Protein AF-A0A8J5ISG7-F1 (afdb_monomer_lite)

Radius of gyration: 23.12 Å; chains: 1; bounding box: 32×23×83 Å

Secondary structure (DSSP, 8-state):
-PPPTT--PPPP------SPP---------HHHHHHHHHHHHTT--HHHHHHHH-TT--HHHHHHHHHHHHHHHHTHHHHHHHHHTTGGG--------

Sequence (98 aa):
MPRAPGQRQGRTRTTGTGKAPKRFLRVAVSYRFKRDVITFYAAPNTMDATVRKFFPLLSLKQLRVKKRQIYSWIKKRDLIEKKCAEGAAAHCKDREVA

Organism: NCBI:txid2496075

Foldseek 3Di:
DDDDPDPDDDPPDDPDDDDDDDPDADDWDFLLRLLVLLVVVVPVDDLVVSCCVSPVPDDPVVSVVVSVVNVVSNVCVVVSVVCVVVVSRRPTPHPDDD

pLDDT: mean 76.79, std 14.64, range [32.91, 92.88]

Structure (mmCIF, N/CA/C/O backbone):
data_AF-A0A8J5ISG7-F1
#
_entry.id   AF-A0A8J5ISG7-F1
#
loop_
_atom_site.group_PDB
_atom_site.id
_atom_site.type_symbol
_atom_site.label_atom_id
_atom_site.label_alt_id
_atom_site.label_comp_id
_atom_site.label_asym_id
_atom_site.label_entity_id
_atom_site.label_seq_id
_atom_site.pdbx_PDB_ins_code
_atom_site.Cartn_x
_atom_site.Cartn_y
_atom_site.Cartn_z
_atom_site.occupancy
_atom_site.B_iso_or_equiv
_atom_site.auth_seq_id
_atom_site.auth_comp_id
_atom_site.auth_asym_id
_atom_site.auth_atom_id
_atom_site.pdbx_PDB_model_num
ATOM 1 N N . MET A 1 1 ? 6.091 0.673 67.474 1.00 49.38 1 MET A N 1
ATOM 2 C CA . MET A 1 1 ? 7.409 1.031 66.903 1.00 49.38 1 MET A CA 1
ATOM 3 C C . MET A 1 1 ? 7.262 2.294 66.058 1.00 49.38 1 MET A C 1
ATOM 5 O O . MET A 1 1 ? 6.562 2.218 65.050 1.00 49.38 1 MET A O 1
ATOM 9 N N . PRO A 1 2 ? 7.822 3.452 66.452 1.00 51.12 2 PRO A N 1
ATOM 10 C CA . PRO A 1 2 ? 7.766 4.657 65.628 1.00 51.12 2 PRO A CA 1
ATOM 11 C C . PRO A 1 2 ? 8.801 4.562 64.493 1.00 51.12 2 PRO A C 1
ATOM 13 O O . PRO A 1 2 ? 9.893 4.029 64.684 1.00 51.12 2 PRO A O 1
ATOM 16 N N . ARG A 1 3 ? 8.437 5.008 63.285 1.00 56.12 3 ARG A N 1
ATOM 17 C CA . ARG A 1 3 ? 9.297 4.944 62.089 1.00 56.12 3 ARG A CA 1
ATOM 18 C C . ARG A 1 3 ? 10.219 6.166 62.015 1.00 56.12 3 ARG A C 1
ATOM 20 O O . ARG A 1 3 ? 9.824 7.260 62.405 1.00 56.12 3 ARG A O 1
ATOM 27 N N . ALA A 1 4 ? 11.430 5.958 61.498 1.00 51.03 4 ALA A N 1
ATOM 28 C CA . ALA A 1 4 ? 12.498 6.954 61.414 1.00 51.03 4 ALA A CA 1
ATOM 29 C C . ALA A 1 4 ? 12.167 8.147 60.482 1.00 51.03 4 ALA A C 1
ATOM 31 O O . ALA A 1 4 ? 11.505 7.958 59.453 1.00 51.03 4 ALA A O 1
ATOM 32 N N . PRO A 1 5 ? 12.661 9.364 60.787 1.00 49.00 5 PRO A N 1
ATOM 33 C CA . PRO A 1 5 ? 12.469 10.542 59.948 1.00 49.00 5 PRO A CA 1
ATOM 34 C C . PRO A 1 5 ? 13.349 10.430 58.695 1.00 49.00 5 PRO A C 1
ATOM 36 O O . PRO A 1 5 ? 14.573 10.459 58.775 1.00 49.00 5 PRO A O 1
ATOM 39 N N . GLY A 1 6 ? 12.726 10.258 57.525 1.00 57.59 6 GLY A N 1
ATOM 40 C CA . GLY A 1 6 ? 13.454 10.140 56.253 1.00 57.59 6 GLY A CA 1
ATOM 41 C C . GLY A 1 6 ? 12.767 9.323 55.157 1.00 57.59 6 GLY A C 1
ATOM 42 O O . GLY A 1 6 ? 13.199 9.378 54.006 1.00 57.59 6 GLY A O 1
ATOM 43 N N . GLN A 1 7 ? 11.673 8.607 55.451 1.00 60.28 7 GLN A N 1
ATOM 44 C CA . GLN A 1 7 ? 10.864 7.975 54.403 1.00 60.28 7 GLN A CA 1
ATOM 45 C C . GLN A 1 7 ? 10.086 9.039 53.619 1.00 60.28 7 GLN A C 1
ATOM 47 O O . GLN A 1 7 ? 8.946 9.371 53.934 1.00 60.28 7 GLN A O 1
ATOM 52 N N . ARG A 1 8 ? 10.718 9.578 52.571 1.00 57.44 8 ARG A N 1
ATOM 53 C CA . ARG A 1 8 ? 10.042 10.361 51.536 1.00 57.44 8 ARG A CA 1
ATOM 54 C C . ARG A 1 8 ? 8.952 9.484 50.923 1.00 57.44 8 ARG A C 1
ATOM 56 O O . ARG A 1 8 ? 9.253 8.501 50.248 1.00 57.44 8 ARG A O 1
ATOM 63 N N . GLN A 1 9 ? 7.695 9.824 51.195 1.00 60.06 9 GLN A N 1
ATOM 64 C CA . GLN A 1 9 ? 6.533 9.252 50.525 1.00 60.06 9 GLN A CA 1
ATOM 65 C C . GLN A 1 9 ? 6.780 9.276 49.014 1.00 60.06 9 GLN A C 1
ATOM 67 O O . GLN A 1 9 ? 6.952 10.338 48.414 1.00 60.06 9 GLN A O 1
ATOM 72 N N . GLY A 1 10 ? 6.832 8.093 48.398 1.00 67.44 10 GLY A N 1
ATOM 73 C CA . GLY A 1 10 ? 6.735 7.989 46.949 1.00 67.44 10 GLY A CA 1
ATOM 74 C C . GLY A 1 10 ? 5.461 8.689 46.471 1.00 67.44 10 GLY A C 1
ATOM 75 O O . GLY A 1 10 ? 4.489 8.803 47.218 1.00 67.44 10 GLY A O 1
ATOM 76 N N . ARG A 1 11 ? 5.476 9.182 45.228 1.00 65.69 11 ARG A N 1
ATOM 77 C CA . ARG A 1 11 ? 4.377 9.959 44.638 1.00 65.69 11 ARG A CA 1
ATOM 78 C C . ARG A 1 11 ? 3.033 9.262 44.871 1.00 65.69 11 ARG A C 1
ATOM 80 O O . ARG A 1 11 ? 2.818 8.159 44.370 1.00 65.69 11 ARG A O 1
ATOM 87 N N . THR A 1 12 ? 2.131 9.921 45.595 1.00 63.84 12 THR A N 1
ATOM 88 C CA . THR A 1 12 ? 0.766 9.443 45.828 1.00 63.84 12 THR A CA 1
ATOM 89 C C . THR A 1 12 ? 0.110 9.140 44.482 1.00 63.84 12 THR A C 1
ATOM 91 O O . THR A 1 12 ? -0.038 10.034 43.646 1.00 63.84 12 THR A O 1
ATOM 94 N N . ARG A 1 13 ? -0.243 7.869 44.233 1.00 61.00 13 ARG A N 1
ATOM 95 C CA . ARG A 1 13 ? -1.024 7.485 43.049 1.00 61.00 13 ARG A CA 1
ATOM 96 C C . ARG A 1 13 ? -2.401 8.116 43.201 1.00 61.00 13 ARG A C 1
ATOM 98 O O . ARG A 1 13 ? -3.185 7.680 44.034 1.00 61.00 13 ARG A O 1
ATOM 105 N N . THR A 1 14 ? -2.677 9.151 42.416 1.00 63.91 14 THR A N 1
ATOM 106 C CA . THR A 1 14 ? -4.008 9.749 42.326 1.00 63.91 14 THR A CA 1
ATOM 107 C C . THR A 1 14 ? -4.961 8.676 41.812 1.00 63.91 14 THR A C 1
ATOM 109 O O . THR A 1 14 ? -4.795 8.175 40.698 1.00 63.91 14 THR A O 1
ATOM 112 N 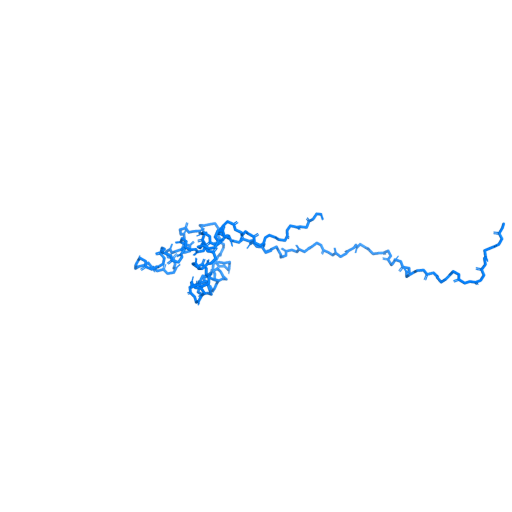N . THR A 1 15 ? -5.910 8.263 42.646 1.00 56.59 15 THR A N 1
ATOM 113 C CA . THR A 1 15 ? -6.956 7.307 42.294 1.00 56.59 15 THR A CA 1
ATOM 114 C C . THR A 1 15 ? -7.858 7.960 41.250 1.00 56.59 15 THR A C 1
ATOM 116 O O . THR A 1 15 ? -8.759 8.726 41.567 1.00 56.59 15 THR A O 1
ATOM 119 N N . GLY A 1 16 ? -7.562 7.704 39.982 1.00 63.34 16 GLY A N 1
ATOM 120 C CA . GLY A 1 16 ? -8.422 7.995 38.847 1.00 63.34 16 GLY A CA 1
ATOM 121 C C . GLY A 1 16 ? -8.494 6.748 37.981 1.00 63.34 16 GLY A C 1
ATOM 122 O O . GLY A 1 16 ? -7.521 5.989 37.909 1.00 63.34 16 GLY A O 1
ATOM 123 N N . THR A 1 17 ? -9.635 6.517 37.330 1.00 63.84 17 THR A N 1
ATOM 124 C CA . THR A 1 17 ? -9.726 5.537 36.241 1.00 63.84 17 THR A CA 1
ATOM 125 C C . THR A 1 17 ? -8.559 5.794 35.294 1.00 63.84 17 THR A C 1
ATOM 127 O O . THR A 1 17 ? -8.393 6.921 34.827 1.00 63.84 17 THR A O 1
ATOM 130 N N . GLY A 1 18 ? -7.696 4.791 35.117 1.00 68.88 18 GLY A N 1
ATOM 131 C CA . GLY A 1 18 ? -6.395 4.943 34.472 1.00 68.88 18 GLY A CA 1
ATOM 132 C C . GLY A 1 18 ? -6.457 5.496 33.045 1.00 68.88 18 GLY A C 1
ATOM 133 O O . GLY A 1 18 ? -7.511 5.799 32.491 1.00 68.88 18 GLY A O 1
ATOM 134 N N . LYS A 1 19 ? -5.287 5.618 32.413 1.00 72.25 19 LYS A N 1
ATOM 135 C CA . LYS A 1 19 ? -5.170 6.099 31.031 1.00 72.25 19 LYS A CA 1
ATOM 136 C C . LYS A 1 19 ? -6.131 5.337 30.107 1.00 72.25 19 LYS A C 1
ATOM 138 O O . LYS A 1 19 ? -6.057 4.113 30.028 1.00 72.25 19 LYS A O 1
ATOM 143 N N . ALA A 1 20 ? -6.981 6.070 29.383 1.00 71.12 20 ALA A N 1
ATOM 144 C CA . ALA A 1 20 ? -7.913 5.479 28.430 1.00 71.12 20 ALA A CA 1
ATOM 145 C C . ALA A 1 20 ? -7.174 4.572 27.424 1.00 71.12 20 ALA A C 1
ATOM 147 O O . ALA A 1 20 ? -6.083 4.935 26.957 1.00 71.12 20 ALA A O 1
ATOM 148 N N . PRO A 1 21 ? -7.751 3.409 27.071 1.00 72.31 21 PRO A N 1
ATOM 149 C CA . PRO A 1 21 ? -7.106 2.470 26.170 1.00 72.31 21 PRO A CA 1
ATOM 150 C C . PRO A 1 21 ? -6.844 3.127 24.814 1.00 72.31 21 PRO A C 1
ATOM 152 O O . PRO A 1 21 ? -7.651 3.896 24.279 1.00 72.31 21 PRO A O 1
ATOM 155 N N . LYS A 1 22 ? -5.671 2.840 24.252 1.00 73.06 22 LYS A N 1
ATOM 156 C CA . LYS A 1 22 ? -5.221 3.434 22.996 1.00 73.06 22 LYS A CA 1
ATOM 157 C C . LYS A 1 22 ? -6.071 2.911 21.836 1.00 73.06 22 LYS A C 1
ATOM 159 O O . LYS A 1 22 ? -5.898 1.783 21.399 1.00 73.06 22 LYS A O 1
ATOM 164 N N . ARG A 1 23 ? -6.937 3.766 21.287 1.00 67.50 23 ARG A N 1
ATOM 165 C CA . ARG A 1 23 ? -7.852 3.411 20.182 1.00 67.50 23 ARG A CA 1
ATOM 166 C C . ARG A 1 23 ? -7.166 3.250 18.820 1.00 67.50 23 ARG A C 1
ATOM 168 O O . ARG A 1 23 ? -7.691 2.585 17.937 1.00 67.50 23 ARG A O 1
ATOM 175 N N . PHE A 1 24 ? -5.993 3.858 18.634 1.00 63.34 24 PHE A N 1
ATOM 176 C CA . PHE A 1 24 ? -5.253 3.798 17.372 1.00 63.34 24 PHE A CA 1
ATOM 177 C C . PHE A 1 24 ? -4.148 2.743 17.439 1.00 63.34 24 PHE A C 1
ATOM 179 O O . PHE A 1 24 ? -3.025 3.021 17.882 1.00 63.34 24 PHE A O 1
ATOM 186 N N . LEU A 1 25 ? -4.479 1.536 16.981 1.00 65.12 25 LEU A N 1
ATOM 187 C CA . LEU A 1 25 ? -3.524 0.451 16.779 1.00 65.12 25 LEU A CA 1
ATOM 188 C C . LEU A 1 25 ? -2.835 0.615 15.420 1.00 65.12 25 LEU A C 1
ATOM 190 O O . LEU A 1 25 ? -3.460 0.960 14.415 1.00 65.12 25 LEU A O 1
ATOM 194 N N . ARG A 1 26 ? -1.514 0.416 15.387 1.00 69.56 26 ARG A N 1
ATOM 195 C CA . ARG A 1 26 ? -0.762 0.398 14.129 1.00 69.56 26 ARG A CA 1
ATOM 196 C C . ARG A 1 26 ? -0.871 -1.005 13.554 1.00 69.56 26 ARG A C 1
ATOM 198 O O . ARG A 1 26 ? -0.407 -1.937 14.188 1.00 69.56 26 ARG A O 1
ATOM 205 N N . VAL A 1 27 ? -1.430 -1.134 12.354 1.00 71.19 27 VAL A N 1
ATOM 206 C CA . VAL A 1 27 ? -1.401 -2.403 11.617 1.00 71.19 27 VAL A CA 1
ATOM 207 C C . VAL A 1 27 ? -0.004 -2.573 11.032 1.00 71.19 27 VAL A C 1
ATOM 209 O O . VAL A 1 27 ? 0.398 -1.800 10.149 1.00 71.19 27 VAL A O 1
ATOM 212 N N . ALA A 1 28 ? 0.748 -3.543 11.545 1.00 71.50 28 ALA A N 1
ATOM 213 C CA . ALA A 1 28 ? 2.009 -3.933 10.948 1.00 71.50 28 ALA A CA 1
ATOM 214 C C . ALA A 1 28 ? 1.743 -4.617 9.601 1.00 71.50 28 ALA A C 1
ATOM 216 O O . ALA A 1 28 ? 0.812 -5.397 9.437 1.00 71.50 28 ALA A O 1
ATOM 217 N N . VAL A 1 29 ? 2.551 -4.272 8.602 1.00 82.88 29 VAL A N 1
ATOM 218 C CA . VAL A 1 29 ? 2.499 -4.882 7.271 1.00 82.88 29 VAL A CA 1
ATOM 219 C C . VAL A 1 29 ? 3.906 -5.366 6.959 1.00 82.88 29 VAL A C 1
ATOM 221 O O . VAL A 1 29 ? 4.850 -4.560 7.011 1.00 82.88 29 VAL A O 1
ATOM 224 N N . SER A 1 30 ? 4.038 -6.659 6.663 1.00 85.12 30 SER A N 1
ATOM 225 C CA . SER A 1 30 ? 5.310 -7.300 6.320 1.00 85.12 30 SER A CA 1
ATOM 226 C C . SER A 1 30 ? 5.922 -6.688 5.055 1.00 85.12 30 SER A C 1
ATOM 228 O O . SER A 1 30 ? 5.238 -6.056 4.244 1.00 85.12 30 SER A O 1
ATOM 230 N N . TYR A 1 31 ? 7.238 -6.827 4.883 1.00 85.81 31 TYR A N 1
ATOM 231 C CA . TYR A 1 31 ? 7.909 -6.334 3.677 1.00 85.81 31 TYR A CA 1
ATOM 232 C C . TYR A 1 31 ? 7.520 -7.140 2.434 1.00 85.81 31 TYR A C 1
ATOM 234 O O . TYR A 1 31 ? 7.360 -6.533 1.378 1.00 85.81 31 TYR A O 1
ATOM 242 N N . ARG A 1 32 ? 7.260 -8.451 2.577 1.00 86.50 32 ARG A N 1
ATOM 243 C CA . ARG A 1 32 ? 6.705 -9.297 1.501 1.00 86.50 32 ARG A CA 1
ATOM 244 C C . ARG A 1 32 ? 5.411 -8.722 0.940 1.00 86.50 32 ARG A C 1
ATOM 246 O O . ARG A 1 32 ? 5.350 -8.407 -0.239 1.00 86.50 32 ARG A O 1
ATOM 253 N N . PHE A 1 33 ? 4.440 -8.448 1.808 1.00 89.00 33 PHE A N 1
ATOM 254 C CA . PHE A 1 33 ? 3.157 -7.904 1.369 1.00 89.00 33 PHE A CA 1
ATOM 255 C C . PHE A 1 33 ? 3.309 -6.544 0.675 1.00 89.00 33 PHE A C 1
ATOM 257 O O . PHE A 1 33 ? 2.669 -6.274 -0.336 1.00 89.00 33 PHE A O 1
ATOM 264 N N . LYS A 1 34 ? 4.188 -5.670 1.188 1.00 90.44 34 LYS A N 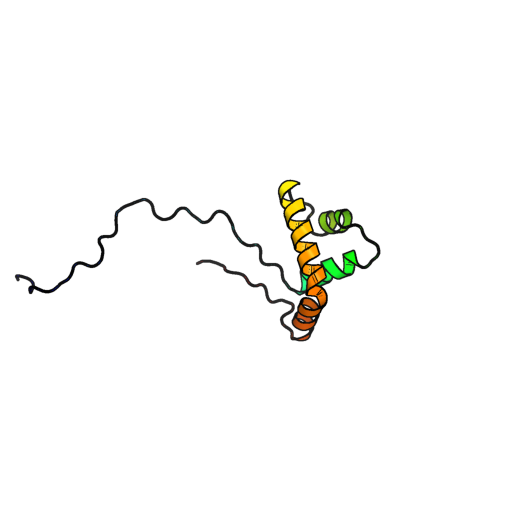1
ATOM 265 C CA . LYS A 1 34 ? 4.469 -4.384 0.527 1.00 90.44 34 LYS A CA 1
ATOM 266 C C . LYS A 1 34 ? 5.065 -4.583 -0.862 1.00 90.44 34 LYS A C 1
ATOM 268 O O . LYS A 1 34 ? 4.699 -3.839 -1.765 1.00 90.44 34 LYS A O 1
ATOM 273 N N . ARG A 1 35 ? 5.969 -5.554 -1.024 1.00 89.75 35 ARG A N 1
ATOM 274 C CA . ARG A 1 35 ? 6.557 -5.897 -2.319 1.00 89.75 35 ARG A CA 1
ATOM 275 C C . ARG A 1 35 ? 5.475 -6.367 -3.288 1.00 89.75 35 ARG A C 1
ATOM 277 O O . ARG A 1 35 ? 5.387 -5.798 -4.365 1.00 89.75 35 ARG A O 1
ATOM 284 N N . ASP A 1 36 ? 4.599 -7.279 -2.876 1.00 89.62 36 ASP A N 1
ATOM 285 C CA . ASP A 1 36 ? 3.515 -7.792 -3.729 1.00 89.62 36 ASP A CA 1
ATOM 286 C C . ASP A 1 36 ? 2.578 -6.673 -4.208 1.00 89.62 36 ASP A C 1
ATOM 288 O O . ASP A 1 36 ? 2.205 -6.613 -5.381 1.00 89.62 36 ASP A O 1
ATOM 292 N N . VAL A 1 37 ? 2.248 -5.730 -3.318 1.00 90.62 37 VAL A N 1
ATOM 293 C CA . VAL A 1 37 ? 1.452 -4.538 -3.651 1.00 90.62 37 VAL A CA 1
ATOM 294 C C . VAL A 1 37 ? 2.163 -3.655 -4.683 1.00 90.62 37 VAL A C 1
ATOM 296 O O . VAL A 1 37 ? 1.523 -3.167 -5.615 1.00 90.62 37 VAL A O 1
ATOM 299 N N . ILE A 1 38 ? 3.475 -3.441 -4.530 1.00 90.00 38 ILE A N 1
ATOM 300 C CA . ILE A 1 38 ? 4.283 -2.644 -5.467 1.00 90.00 38 ILE A CA 1
ATOM 301 C C . ILE A 1 38 ? 4.376 -3.348 -6.826 1.00 90.00 38 ILE A C 1
ATOM 303 O O . ILE A 1 38 ? 4.153 -2.709 -7.851 1.00 90.00 38 ILE A O 1
ATOM 307 N N . THR A 1 39 ? 4.648 -4.655 -6.843 1.00 90.56 39 THR A N 1
ATOM 308 C CA . THR A 1 39 ? 4.734 -5.457 -8.070 1.00 90.56 39 THR A CA 1
ATOM 309 C C . THR A 1 39 ? 3.404 -5.465 -8.821 1.00 90.56 39 THR A C 1
ATOM 311 O O . THR A 1 39 ? 3.388 -5.289 -10.035 1.00 90.56 39 THR A O 1
ATOM 314 N N . PHE A 1 40 ? 2.276 -5.580 -8.113 1.00 88.75 40 PHE A N 1
ATOM 315 C CA . PHE A 1 40 ? 0.956 -5.497 -8.736 1.00 88.75 40 PHE A CA 1
ATOM 316 C C . PHE A 1 40 ? 0.671 -4.110 -9.327 1.00 88.75 40 PHE A C 1
ATOM 318 O O . PHE A 1 40 ? 0.100 -4.018 -10.409 1.00 88.75 40 PHE A O 1
ATOM 325 N N . TYR A 1 41 ? 1.080 -3.032 -8.650 1.00 88.00 41 TYR A N 1
ATOM 326 C CA . TYR A 1 41 ? 0.924 -1.671 -9.171 1.00 88.00 41 TYR A CA 1
ATOM 327 C C . TYR A 1 41 ? 1.776 -1.421 -10.427 1.00 88.00 41 TYR A C 1
ATOM 329 O O . TYR A 1 41 ? 1.325 -0.736 -11.339 1.00 88.00 41 TYR A O 1
ATOM 337 N N . ALA A 1 42 ? 2.975 -2.006 -10.505 1.00 83.50 42 ALA A N 1
ATOM 338 C CA . ALA A 1 42 ? 3.851 -1.885 -11.671 1.00 83.50 42 ALA A CA 1
ATOM 339 C C . ALA A 1 42 ? 3.284 -2.546 -12.946 1.00 83.50 42 ALA A C 1
ATOM 341 O O . ALA A 1 42 ? 3.682 -2.172 -14.046 1.00 83.50 42 ALA A O 1
ATOM 342 N N . ALA A 1 43 ? 2.357 -3.503 -12.811 1.00 78.69 43 ALA A N 1
ATOM 343 C CA . ALA A 1 43 ? 1.746 -4.225 -13.926 1.00 78.69 43 ALA A CA 1
ATOM 344 C C . ALA A 1 43 ? 0.516 -3.475 -14.500 1.00 78.69 43 ALA A C 1
ATOM 346 O O . ALA A 1 43 ? -0.612 -3.871 -14.235 1.00 78.69 43 ALA A O 1
ATOM 347 N N . PRO A 1 44 ? 0.737 -2.434 -15.322 1.00 79.00 44 PRO A N 1
ATOM 348 C CA . PRO A 1 44 ? -0.161 -1.298 -15.650 1.00 79.00 44 PRO A CA 1
ATOM 349 C C . PRO A 1 44 ? -1.504 -1.170 -14.895 1.00 79.00 44 PRO A C 1
ATOM 351 O O . PRO A 1 44 ? -2.554 -0.947 -15.496 1.00 79.00 44 PRO A O 1
ATOM 354 N N . ASN A 1 45 ? -1.494 -1.265 -13.563 1.00 82.00 45 ASN A N 1
ATOM 355 C CA . ASN A 1 45 ? -2.717 -1.229 -12.761 1.00 82.00 45 ASN A CA 1
ATOM 356 C C . ASN A 1 45 ? -2.934 0.147 -12.128 1.00 82.00 45 ASN A C 1
ATOM 358 O O . ASN A 1 45 ? -2.000 0.837 -11.720 1.00 82.00 45 ASN A O 1
ATOM 362 N N . THR A 1 46 ? -4.198 0.540 -11.979 1.00 88.06 46 THR A N 1
ATOM 363 C CA . THR A 1 46 ? -4.547 1.774 -11.268 1.00 88.06 46 THR A CA 1
ATOM 364 C C . THR A 1 46 ? -4.445 1.587 -9.753 1.00 88.06 46 THR A C 1
ATOM 366 O O . THR A 1 46 ? -4.682 0.505 -9.214 1.00 88.06 46 THR A O 1
ATOM 369 N N . MET A 1 47 ? -4.153 2.672 -9.028 1.00 87.69 47 MET A N 1
ATOM 370 C CA . MET A 1 47 ? -4.097 2.656 -7.559 1.00 87.69 47 MET A CA 1
ATOM 371 C C . MET A 1 47 ? -5.416 2.168 -6.936 1.00 87.69 47 MET A C 1
ATOM 373 O O . MET A 1 47 ? -5.415 1.474 -5.921 1.00 87.69 47 MET A O 1
ATOM 377 N N . ASP A 1 48 ? -6.552 2.507 -7.547 1.00 85.56 48 ASP A N 1
ATOM 378 C CA . ASP A 1 48 ? -7.869 2.035 -7.123 1.00 85.56 48 ASP A CA 1
ATOM 379 C C . ASP A 1 48 ? -8.024 0.518 -7.270 1.00 85.56 48 ASP A C 1
ATOM 381 O O . ASP A 1 48 ? -8.509 -0.126 -6.337 1.00 85.56 48 ASP A O 1
ATOM 385 N N . ALA A 1 49 ? -7.553 -0.064 -8.376 1.00 86.25 49 ALA A N 1
ATOM 386 C CA . ALA A 1 49 ? -7.546 -1.513 -8.567 1.00 86.25 49 ALA A CA 1
ATOM 387 C C . ALA A 1 49 ? -6.662 -2.214 -7.521 1.00 86.25 49 ALA A C 1
ATOM 389 O O . ALA A 1 49 ? -7.089 -3.193 -6.905 1.00 86.25 49 ALA A O 1
ATOM 390 N N . THR A 1 50 ? -5.473 -1.669 -7.242 1.00 88.56 50 THR A N 1
ATOM 391 C CA . THR A 1 50 ? -4.566 -2.199 -6.214 1.00 88.56 50 THR A CA 1
ATOM 392 C C . THR A 1 50 ? -5.224 -2.211 -4.837 1.00 88.56 50 THR A C 1
ATOM 394 O O . THR A 1 50 ? -5.216 -3.227 -4.145 1.00 88.56 50 THR A O 1
ATOM 397 N N . VAL A 1 51 ? -5.844 -1.106 -4.421 1.00 88.00 51 VAL A N 1
ATOM 398 C CA . VAL A 1 51 ? -6.438 -1.039 -3.080 1.00 88.00 51 VAL A CA 1
ATOM 399 C C . VAL A 1 51 ? -7.657 -1.958 -2.968 1.00 88.00 51 VAL A C 1
ATOM 401 O O . VAL A 1 51 ? -7.805 -2.614 -1.944 1.00 88.00 51 VAL A O 1
ATOM 404 N N . ARG A 1 52 ? -8.490 -2.071 -4.012 1.00 86.81 52 ARG A N 1
ATOM 405 C CA . ARG A 1 52 ? -9.633 -3.002 -4.020 1.00 86.81 52 ARG A CA 1
ATOM 406 C C . ARG A 1 52 ? -9.195 -4.462 -3.890 1.00 86.81 52 ARG A C 1
ATOM 408 O O . ARG A 1 52 ? -9.839 -5.215 -3.171 1.00 86.81 52 ARG A O 1
ATOM 415 N N . LYS A 1 53 ? -8.086 -4.842 -4.535 1.00 87.75 53 LYS A N 1
ATOM 416 C CA . LYS A 1 53 ? -7.543 -6.206 -4.477 1.00 87.75 53 LYS A CA 1
ATOM 417 C C . LYS A 1 53 ? -6.967 -6.554 -3.103 1.00 87.75 53 LYS A C 1
ATOM 419 O O . LYS A 1 53 ? -7.267 -7.611 -2.563 1.00 87.75 53 LYS A O 1
ATOM 424 N N . PHE A 1 54 ? -6.135 -5.677 -2.542 1.00 87.00 54 PHE A N 1
ATOM 425 C CA . PHE A 1 54 ? -5.406 -5.962 -1.298 1.00 87.00 54 PHE A CA 1
ATOM 426 C C . PHE A 1 54 ? -6.159 -5.554 -0.026 1.00 87.00 54 PHE A C 1
ATOM 428 O O . PHE A 1 54 ? -5.837 -6.033 1.059 1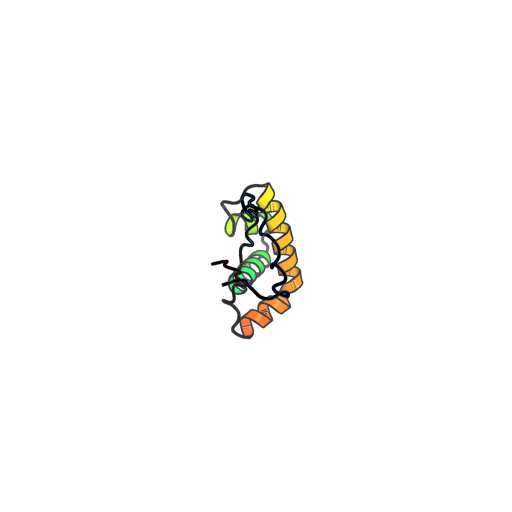.00 87.00 54 PHE A O 1
ATOM 435 N N . PHE A 1 55 ? -7.144 -4.662 -0.136 1.00 86.94 55 PHE A N 1
ATOM 436 C CA . PHE A 1 55 ? -7.916 -4.152 0.993 1.00 86.94 55 PHE A CA 1
ATOM 437 C C . PHE A 1 55 ? -9.418 -4.014 0.666 1.00 86.94 55 PHE A C 1
ATOM 439 O O . PHE A 1 55 ? -9.948 -2.898 0.668 1.00 86.94 55 PHE A O 1
ATOM 446 N N . PRO A 1 56 ? -10.130 -5.130 0.430 1.00 85.19 56 PRO A N 1
ATOM 447 C CA . PRO A 1 56 ? -11.537 -5.099 0.020 1.00 85.19 56 PRO A CA 1
ATOM 448 C C . PRO A 1 56 ? -12.492 -4.566 1.104 1.00 85.19 56 PRO A C 1
ATOM 450 O O . PRO A 1 56 ? -13.516 -3.976 0.784 1.00 85.19 56 PRO A O 1
ATOM 453 N N . LEU A 1 57 ? -12.151 -4.733 2.387 1.00 86.62 57 LEU A N 1
ATOM 454 C CA . LEU A 1 57 ? -13.03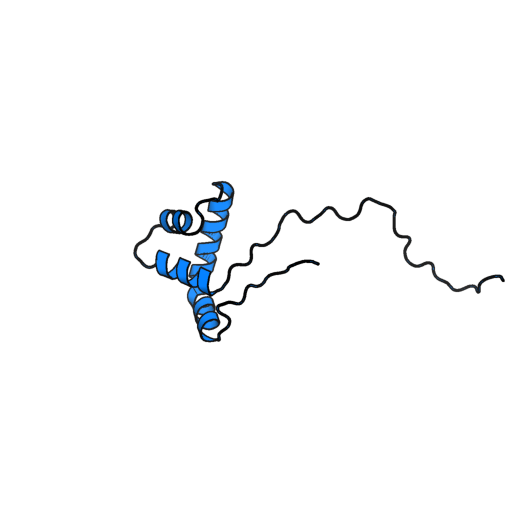6 -4.437 3.527 1.00 86.62 57 LEU A CA 1
ATOM 455 C C . LEU A 1 57 ? -12.851 -3.030 4.129 1.00 86.62 57 LEU A C 1
ATOM 457 O O . LEU A 1 57 ? -13.414 -2.723 5.179 1.00 86.62 57 LEU A O 1
ATOM 461 N N . LEU A 1 58 ? -12.022 -2.170 3.529 1.00 84.88 58 LEU A N 1
ATOM 462 C CA . LEU A 1 58 ? -11.729 -0.851 4.099 1.00 84.88 58 LEU A CA 1
ATOM 463 C C . LEU A 1 58 ? -12.760 0.207 3.696 1.00 84.88 58 LEU A C 1
ATOM 465 O O . LEU A 1 58 ? -13.127 0.347 2.532 1.00 84.88 58 LEU A O 1
ATOM 469 N N . SER A 1 59 ? -13.139 1.046 4.661 1.00 85.50 59 SER A N 1
ATOM 470 C CA . SER A 1 59 ? -13.996 2.214 4.417 1.00 85.50 59 SER A CA 1
ATOM 471 C C . SER A 1 59 ? -13.306 3.273 3.547 1.00 85.50 59 SER A C 1
ATOM 473 O O . SER A 1 59 ? -12.084 3.425 3.586 1.00 85.50 59 SER A O 1
ATOM 475 N N . LEU A 1 60 ? -14.078 4.108 2.837 1.00 82.94 60 LEU A N 1
ATOM 476 C CA . LEU A 1 60 ? -13.554 5.183 1.971 1.00 82.94 60 LEU A CA 1
ATOM 477 C C . LEU A 1 60 ? -12.513 6.089 2.657 1.00 82.94 60 LEU A C 1
ATOM 479 O O . LEU A 1 60 ? -11.504 6.466 2.052 1.00 82.94 60 LEU A O 1
ATOM 483 N N . LYS A 1 61 ? -12.719 6.413 3.942 1.00 83.06 61 LYS A N 1
ATOM 484 C CA . LYS A 1 61 ? -11.770 7.211 4.738 1.00 83.06 61 LYS A CA 1
ATOM 485 C C . LYS A 1 61 ? -10.445 6.469 4.939 1.00 83.06 61 LYS A C 1
ATOM 487 O O . LYS A 1 61 ? -9.379 7.057 4.764 1.00 83.06 61 LYS A O 1
ATOM 492 N N . GLN A 1 62 ? -10.500 5.176 5.252 1.00 83.94 62 GLN A N 1
ATOM 493 C CA . GLN A 1 62 ? -9.311 4.339 5.420 1.00 83.94 62 GLN A CA 1
ATOM 494 C C . GLN A 1 62 ? -8.601 4.076 4.086 1.00 83.94 62 GLN A C 1
ATOM 496 O O . GLN A 1 62 ? -7.370 4.090 4.047 1.00 83.94 62 GLN A O 1
ATOM 501 N N . LEU A 1 63 ? -9.345 3.929 2.983 1.00 86.19 63 LEU A N 1
ATOM 502 C CA . LEU A 1 63 ? -8.784 3.765 1.639 1.00 86.19 63 LEU A CA 1
ATOM 503 C C . LEU A 1 63 ? -7.907 4.960 1.250 1.00 86.19 63 LEU A C 1
ATOM 505 O O . LEU A 1 63 ? -6.795 4.766 0.765 1.00 86.19 63 LEU A O 1
ATOM 509 N N . ARG A 1 64 ? -8.341 6.201 1.523 1.00 87.06 64 ARG A N 1
ATOM 510 C CA . ARG A 1 64 ? -7.527 7.409 1.267 1.00 87.06 64 ARG A CA 1
ATOM 511 C C . ARG A 1 64 ? -6.187 7.370 2.007 1.00 87.06 64 ARG A C 1
ATOM 513 O O . ARG A 1 64 ? -5.150 7.690 1.426 1.00 87.06 64 ARG A O 1
ATOM 520 N N . VAL A 1 65 ? -6.199 6.949 3.271 1.00 87.38 65 VAL A N 1
ATOM 521 C CA . VAL A 1 65 ? -4.977 6.792 4.077 1.00 87.38 65 VAL A CA 1
ATOM 522 C C . VAL A 1 65 ? -4.092 5.679 3.509 1.00 87.38 65 VAL A C 1
ATOM 524 O O . VAL A 1 65 ? -2.881 5.867 3.389 1.00 87.38 65 VAL A O 1
ATOM 527 N N . LYS A 1 66 ? -4.678 4.552 3.088 1.00 88.50 66 LYS A N 1
ATOM 528 C CA . LYS A 1 66 ? -3.936 3.445 2.471 1.00 88.50 66 LYS A CA 1
ATOM 529 C C . LYS A 1 66 ? -3.314 3.809 1.134 1.00 88.50 66 LYS A C 1
ATOM 531 O O . LYS A 1 66 ? -2.147 3.496 0.945 1.00 88.50 66 LYS A O 1
ATOM 536 N N . LYS A 1 67 ? -4.007 4.540 0.258 1.00 90.25 67 LYS A N 1
ATOM 537 C CA . LYS A 1 67 ? -3.428 5.049 -0.999 1.00 90.25 67 LYS A CA 1
ATOM 538 C C . LYS A 1 67 ? -2.150 5.847 -0.73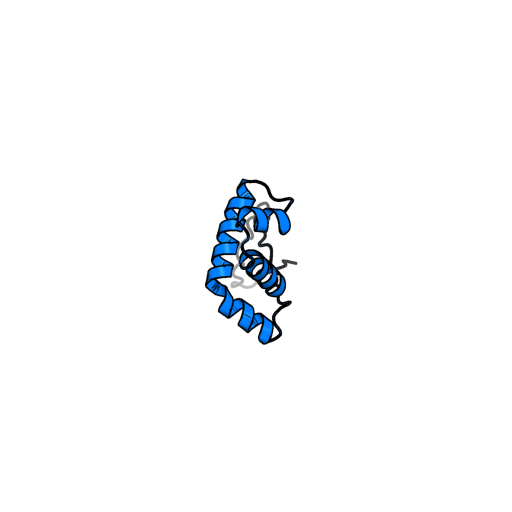8 1.00 90.25 67 LYS A C 1
ATOM 540 O O . LYS A 1 67 ? -1.107 5.552 -1.313 1.00 90.25 67 LYS A O 1
ATOM 545 N N . ARG A 1 68 ? -2.192 6.796 0.209 1.00 90.81 68 ARG A N 1
ATOM 546 C CA . ARG A 1 68 ? -0.999 7.558 0.636 1.00 90.81 68 ARG A CA 1
ATOM 547 C C . ARG A 1 68 ? 0.108 6.646 1.169 1.00 90.81 68 ARG A C 1
ATOM 549 O O . ARG A 1 68 ? 1.282 6.870 0.886 1.00 90.81 68 ARG A O 1
ATOM 556 N N . GLN A 1 69 ? -0.261 5.611 1.923 1.00 90.06 69 GLN A N 1
ATOM 557 C CA . GLN A 1 69 ? 0.688 4.631 2.444 1.00 90.06 69 GLN A CA 1
ATOM 558 C C . GLN A 1 69 ? 1.364 3.833 1.317 1.00 90.06 69 GLN A C 1
ATOM 560 O O . GLN A 1 69 ? 2.580 3.664 1.357 1.00 90.06 69 GLN A O 1
ATOM 565 N N . ILE A 1 70 ? 0.612 3.416 0.294 1.00 90.62 70 ILE A N 1
ATOM 566 C CA . ILE A 1 70 ? 1.136 2.697 -0.873 1.00 90.62 70 ILE A CA 1
ATOM 567 C C . ILE A 1 70 ? 2.095 3.588 -1.668 1.00 90.62 70 ILE A C 1
ATOM 569 O O . ILE A 1 70 ? 3.195 3.145 -1.977 1.00 90.62 70 ILE A O 1
ATOM 573 N N . TYR A 1 71 ? 1.769 4.864 -1.904 1.00 92.69 71 TYR A N 1
ATOM 574 C CA . TYR A 1 71 ? 2.723 5.803 -2.517 1.00 92.69 71 TYR A CA 1
ATOM 575 C C . TYR A 1 71 ? 4.022 5.927 -1.711 1.00 92.69 71 TYR A C 1
ATOM 577 O O . TYR A 1 71 ? 5.115 5.947 -2.277 1.00 92.69 71 TYR A O 1
ATOM 585 N N . SER A 1 72 ? 3.924 5.957 -0.379 1.00 91.25 72 SER A N 1
ATOM 586 C CA . SER A 1 72 ? 5.106 5.955 0.489 1.00 91.25 72 SER A CA 1
ATOM 587 C C . SER A 1 72 ? 5.937 4.674 0.344 1.00 91.25 72 SER A C 1
ATOM 589 O O . SER A 1 72 ? 7.163 4.740 0.418 1.00 91.25 72 SER A O 1
ATOM 591 N N . TRP A 1 73 ? 5.296 3.520 0.131 1.00 92.38 73 TRP A N 1
ATOM 592 C CA . TRP A 1 73 ? 5.985 2.255 -0.131 1.00 92.38 73 TRP A CA 1
ATOM 593 C C . TRP A 1 73 ? 6.658 2.244 -1.499 1.00 92.38 73 TRP A C 1
ATOM 595 O O . TRP A 1 73 ? 7.824 1.878 -1.568 1.00 92.38 73 TRP A O 1
ATOM 605 N N . ILE A 1 74 ? 5.983 2.730 -2.544 1.00 90.56 74 ILE A N 1
ATOM 606 C CA . ILE A 1 74 ? 6.549 2.855 -3.895 1.00 90.56 74 ILE A CA 1
ATOM 607 C C . ILE A 1 74 ? 7.811 3.728 -3.866 1.00 90.56 74 ILE A C 1
ATOM 609 O O . ILE A 1 74 ? 8.843 3.335 -4.401 1.00 90.56 74 ILE A O 1
ATOM 613 N N . LYS A 1 75 ? 7.783 4.864 -3.152 1.00 92.88 75 LYS A N 1
ATOM 614 C CA . LYS A 1 75 ? 8.967 5.726 -2.974 1.00 92.88 75 LYS A CA 1
ATOM 615 C C . LYS A 1 75 ? 10.128 5.018 -2.258 1.00 92.88 75 LYS A C 1
ATOM 617 O O . LYS A 1 75 ? 11.274 5.416 -2.406 1.00 92.88 75 LYS A O 1
ATOM 622 N N . LYS A 1 76 ? 9.836 3.996 -1.451 1.00 90.94 76 LYS A N 1
ATOM 623 C CA . LYS A 1 76 ? 10.815 3.227 -0.668 1.00 90.94 76 LYS A CA 1
ATOM 624 C C . LYS A 1 76 ? 11.020 1.815 -1.222 1.00 90.94 76 LYS A C 1
ATOM 626 O O . LYS A 1 76 ? 11.431 0.941 -0.458 1.00 90.94 76 LYS A O 1
ATOM 631 N N . ARG A 1 77 ? 10.724 1.576 -2.506 1.00 91.19 77 ARG A N 1
ATOM 632 C CA . ARG A 1 77 ? 10.809 0.239 -3.117 1.00 91.19 77 ARG A CA 1
ATOM 633 C C . ARG A 1 77 ? 12.187 -0.395 -2.902 1.00 91.19 77 ARG A C 1
ATOM 635 O O . ARG A 1 77 ? 12.249 -1.520 -2.424 1.00 91.19 77 ARG A O 1
ATOM 642 N N . ASP A 1 78 ? 13.264 0.370 -3.094 1.00 89.75 78 ASP A N 1
ATOM 643 C CA . ASP A 1 78 ? 14.632 -0.160 -3.057 1.00 89.75 78 ASP A CA 1
ATOM 644 C C . ASP A 1 78 ? 14.988 -0.633 -1.635 1.00 89.75 78 ASP A C 1
ATOM 646 O O . ASP A 1 78 ? 15.609 -1.674 -1.430 1.00 89.75 78 ASP A O 1
ATOM 650 N N . LEU A 1 79 ? 14.501 0.086 -0.615 1.00 88.69 79 LEU A N 1
ATOM 651 C CA . LEU A 1 79 ? 14.632 -0.315 0.787 1.00 88.69 79 LEU A CA 1
ATOM 652 C C . LEU A 1 79 ? 13.831 -1.590 1.094 1.00 88.69 79 LEU A C 1
ATOM 654 O O . LEU A 1 79 ? 14.285 -2.432 1.867 1.00 88.69 79 LEU A O 1
ATOM 658 N N . ILE A 1 80 ? 12.625 -1.712 0.536 1.00 88.19 80 ILE A N 1
ATOM 659 C CA . ILE A 1 80 ? 11.744 -2.871 0.738 1.00 88.19 80 ILE A CA 1
ATOM 660 C C . ILE A 1 80 ? 12.349 -4.117 0.081 1.00 88.19 80 ILE A C 1
ATOM 662 O O . ILE A 1 80 ? 12.348 -5.183 0.696 1.00 88.19 80 ILE A O 1
ATOM 666 N N . GLU A 1 81 ? 12.899 -3.980 -1.122 1.00 87.75 81 GLU A N 1
ATOM 667 C CA . GLU A 1 81 ? 13.588 -5.051 -1.843 1.00 87.75 81 GLU A CA 1
ATOM 668 C C . GLU A 1 81 ? 14.860 -5.480 -1.120 1.00 87.75 81 GLU A C 1
ATOM 670 O O . GLU A 1 81 ? 15.019 -6.668 -0.841 1.00 87.75 81 GLU A O 1
ATOM 675 N N . LYS A 1 82 ? 15.694 -4.522 -0.693 1.00 89.50 82 LYS A N 1
ATOM 676 C CA . LYS A 1 82 ? 16.872 -4.797 0.137 1.00 89.50 82 LYS A CA 1
ATOM 677 C C . LYS A 1 82 ? 16.500 -5.566 1.407 1.00 89.50 82 LYS A C 1
ATOM 679 O O . LYS A 1 82 ? 17.110 -6.583 1.715 1.00 89.50 82 LYS A O 1
ATOM 684 N N . LYS A 1 83 ? 15.443 -5.147 2.114 1.00 86.25 83 LYS A N 1
ATOM 685 C CA . LYS A 1 83 ? 14.956 -5.852 3.314 1.00 86.25 83 LYS A CA 1
ATOM 686 C C . LYS A 1 83 ? 14.396 -7.241 3.019 1.00 86.25 83 LYS A C 1
ATOM 688 O O . LYS A 1 83 ? 14.476 -8.112 3.882 1.00 86.25 83 LYS A O 1
ATOM 693 N N . CYS A 1 84 ? 13.839 -7.462 1.830 1.00 84.00 84 CYS A N 1
ATOM 694 C CA . CYS A 1 84 ? 13.436 -8.798 1.407 1.00 84.00 84 CYS A CA 1
ATOM 695 C C . CYS A 1 84 ? 14.644 -9.690 1.100 1.00 84.00 84 CYS A C 1
ATOM 697 O O . CYS A 1 84 ? 14.615 -10.859 1.474 1.00 84.00 84 CYS A O 1
ATOM 699 N N . ALA A 1 85 ? 15.687 -9.146 0.465 1.00 84.38 85 ALA A N 1
ATOM 700 C CA . ALA A 1 85 ? 16.922 -9.864 0.151 1.00 84.38 85 ALA A CA 1
ATOM 701 C C . ALA A 1 85 ? 17.718 -10.233 1.415 1.00 84.38 85 ALA A C 1
ATOM 703 O O . ALA A 1 85 ? 18.227 -11.340 1.519 1.00 84.38 85 ALA A O 1
ATOM 704 N N . GLU A 1 86 ? 17.734 -9.354 2.421 1.00 84.38 86 GLU A N 1
ATOM 705 C CA . GLU A 1 86 ? 18.354 -9.588 3.737 1.00 84.38 86 GLU A CA 1
ATOM 706 C C . GLU A 1 86 ? 17.614 -10.640 4.601 1.00 84.38 86 GLU A C 1
ATOM 708 O O . GLU A 1 86 ? 17.932 -10.810 5.774 1.00 84.38 86 GLU A O 1
ATOM 713 N N . GLY A 1 87 ? 16.575 -11.310 4.085 1.00 77.88 87 GLY A N 1
ATOM 714 C CA . GLY A 1 87 ? 15.793 -12.305 4.832 1.00 77.88 87 GLY A CA 1
ATOM 715 C C . GLY A 1 87 ? 14.777 -11.716 5.823 1.00 77.88 87 GLY A C 1
ATOM 716 O O . GLY A 1 87 ? 13.915 -12.432 6.327 1.00 77.88 87 GLY A O 1
ATOM 717 N N . ALA A 1 88 ? 14.759 -10.394 6.026 1.00 75.94 88 ALA A N 1
ATOM 718 C CA . ALA A 1 88 ? 13.798 -9.689 6.885 1.00 75.94 88 ALA A CA 1
ATOM 719 C C . ALA A 1 88 ? 12.418 -9.479 6.223 1.00 75.94 88 ALA A C 1
ATOM 721 O O . ALA A 1 88 ? 11.628 -8.622 6.626 1.00 75.94 88 ALA A O 1
ATOM 722 N N . ALA A 1 89 ? 12.099 -10.266 5.197 1.00 69.62 89 ALA A N 1
ATOM 723 C CA . ALA A 1 89 ? 10.900 -10.120 4.382 1.00 69.62 89 ALA A CA 1
ATOM 724 C C . ALA A 1 89 ? 9.604 -10.331 5.203 1.00 69.62 89 ALA A C 1
ATOM 726 O O . ALA A 1 89 ? 8.612 -9.617 5.014 1.00 69.62 89 ALA A O 1
ATOM 727 N N . ALA A 1 90 ? 9.633 -11.281 6.143 1.00 67.62 90 ALA A N 1
ATOM 728 C CA . ALA A 1 90 ? 8.535 -11.585 7.063 1.00 67.62 90 ALA A CA 1
ATOM 729 C C . ALA A 1 90 ? 8.493 -10.656 8.290 1.00 67.62 90 ALA A C 1
ATOM 731 O O . ALA A 1 90 ? 7.577 -10.756 9.095 1.00 67.62 90 ALA A O 1
ATOM 732 N N . HIS A 1 91 ? 9.458 -9.742 8.438 1.00 70.00 91 HIS A N 1
ATOM 733 C CA . HIS A 1 91 ? 9.564 -8.904 9.626 1.00 70.00 91 HIS A CA 1
ATOM 734 C C . HIS A 1 91 ? 8.401 -7.900 9.707 1.00 70.00 91 HIS A C 1
ATOM 736 O O . HIS A 1 91 ? 8.417 -6.823 9.095 1.00 70.00 91 HIS A O 1
ATOM 742 N N . CYS A 1 92 ? 7.406 -8.225 10.524 1.00 65.56 92 CYS A N 1
ATOM 743 C CA . CYS A 1 92 ? 6.365 -7.317 10.979 1.00 65.56 92 CYS A CA 1
ATOM 744 C C . CYS A 1 92 ? 6.933 -6.512 12.155 1.00 65.56 92 CYS A C 1
ATOM 746 O O . CYS A 1 92 ? 7.343 -7.083 13.158 1.00 65.56 92 CYS A O 1
ATOM 748 N N . LYS A 1 93 ? 7.004 -5.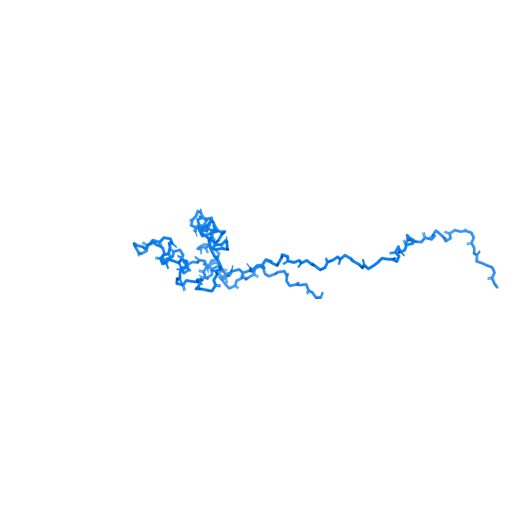175 12.058 1.00 56.44 93 LYS A N 1
ATOM 749 C CA . LYS A 1 93 ? 7.220 -4.344 13.260 1.00 56.44 93 LYS A CA 1
ATOM 750 C C . LYS A 1 93 ? 5.902 -4.265 14.025 1.00 56.44 93 LYS A C 1
ATOM 752 O O . LYS A 1 93 ? 5.261 -3.213 14.023 1.00 56.44 93 LYS A O 1
ATOM 757 N N . ASP A 1 94 ? 5.494 -5.380 14.612 1.00 44.66 94 ASP A N 1
ATOM 758 C CA . ASP A 1 94 ? 4.419 -5.388 15.586 1.00 44.66 94 ASP A CA 1
ATOM 759 C C . ASP A 1 94 ? 4.922 -4.768 16.888 1.00 44.66 94 ASP A C 1
ATOM 761 O O . ASP A 1 94 ? 6.052 -4.971 17.332 1.00 44.66 94 ASP A O 1
ATOM 765 N N . ARG A 1 95 ? 4.091 -3.901 17.455 1.00 48.25 95 ARG A N 1
ATOM 766 C CA . ARG A 1 95 ? 4.210 -3.465 18.843 1.00 48.25 95 ARG A CA 1
ATOM 767 C C . ARG A 1 95 ? 2.954 -3.969 19.526 1.00 48.25 95 ARG A C 1
ATOM 769 O O . ARG A 1 95 ? 2.049 -3.180 19.796 1.00 48.25 95 ARG A O 1
ATOM 776 N N . GLU A 1 96 ? 2.878 -5.282 19.692 1.00 37.09 96 GLU A N 1
ATOM 777 C CA . GLU A 1 96 ? 1.903 -5.889 20.591 1.00 37.09 96 GLU A CA 1
ATOM 778 C C . GLU A 1 96 ? 2.200 -5.388 22.010 1.00 37.09 96 GLU A C 1
ATOM 780 O O . GLU A 1 96 ? 3.359 -5.230 22.402 1.00 37.09 96 GLU A O 1
ATOM 785 N N . VAL A 1 97 ? 1.152 -5.016 22.739 1.00 44.88 97 VAL A N 1
ATOM 786 C CA . VAL A 1 97 ? 1.235 -4.621 24.147 1.00 44.88 97 VAL A CA 1
ATOM 787 C C . VAL A 1 97 ? 0.564 -5.742 24.930 1.00 44.88 97 VAL A C 1
ATOM 789 O O . VAL A 1 97 ? -0.582 -6.067 24.622 1.00 44.88 97 VAL A O 1
ATOM 792 N N . ALA A 1 98 ? 1.321 -6.324 25.863 1.00 32.91 98 ALA A N 1
ATOM 793 C CA . ALA A 1 98 ? 0.870 -7.272 26.880 1.00 32.91 98 ALA A CA 1
ATOM 794 C C . ALA A 1 98 ? -0.129 -6.643 27.863 1.00 32.91 98 ALA A C 1
ATOM 796 O O . ALA A 1 98 ? -0.050 -5.407 28.073 1.00 32.91 98 ALA A O 1
#